Protein AF-A0A401FIR8-F1 (afdb_monomer)

Foldseek 3Di:
DVVVVVVVVVCCQAPDPPDCDHQVNVCVVCPVNDWGADDPVSLVVVVVQLVVVVVVPPRFPQLVQVCVQQVPPHPPRDDDDPVSVVVSVVRGDSVSWDADPVRSIID

Radius of gyration: 15.09 Å; Cα contacts (8 Å, |Δi|>4): 114; chains: 1; bounding box: 38×40×33 Å

Structure (mmCIF, N/CA/C/O backbone):
data_AF-A0A401FIR8-F1
#
_entry.id   AF-A0A401FIR8-F1
#
loop_
_atom_site.group_PDB
_atom_site.id
_atom_site.type_symbol
_atom_site.label_atom_id
_atom_site.label_alt_id
_atom_site.label_comp_id
_atom_site.label_asym_id
_atom_site.label_entity_id
_atom_site.label_seq_id
_atom_site.pdbx_PDB_ins_code
_atom_site.Cartn_x
_atom_site.Cartn_y
_atom_site.Cartn_z
_atom_site.occupancy
_atom_site.B_iso_or_equiv
_atom_site.auth_seq_id
_atom_site.auth_comp_id
_atom_site.auth_asym_id
_atom_site.auth_atom_id
_atom_site.pdbx_PDB_model_num
ATOM 1 N N . MET A 1 1 ? -3.406 25.410 14.248 1.00 61.56 1 MET A N 1
ATOM 2 C CA . MET A 1 1 ? -1.997 25.023 14.016 1.00 61.56 1 MET A CA 1
ATOM 3 C C . MET A 1 1 ? -1.574 23.807 14.847 1.00 61.56 1 MET A C 1
ATOM 5 O O . MET A 1 1 ? -1.134 22.863 14.208 1.00 61.56 1 MET A O 1
ATOM 9 N N . PRO A 1 2 ? -1.745 23.740 16.191 1.00 63.78 2 PRO A N 1
ATOM 10 C CA . PRO A 1 2 ? -1.320 22.564 16.976 1.00 63.78 2 PRO A CA 1
ATOM 11 C C . PRO A 1 2 ? -2.032 21.269 16.549 1.00 63.78 2 PRO A C 1
ATOM 13 O O . PRO A 1 2 ? -1.384 20.315 16.145 1.00 63.78 2 PRO A O 1
ATOM 16 N N . GLN A 1 3 ? -3.365 21.317 16.456 1.00 77.56 3 GLN A N 1
ATOM 17 C CA . GLN A 1 3 ? -4.204 20.184 16.032 1.00 77.56 3 GLN A CA 1
ATOM 18 C C . GLN A 1 3 ? -3.860 19.650 14.630 1.00 77.56 3 GLN A C 1
ATOM 20 O O . GLN A 1 3 ? -3.980 18.459 14.366 1.00 77.56 3 GLN A O 1
ATOM 25 N N . THR A 1 4 ? -3.427 20.524 13.715 1.00 86.81 4 THR A N 1
ATOM 26 C CA . THR A 1 4 ? -3.036 20.128 12.354 1.00 86.81 4 THR A CA 1
ATOM 27 C C . THR A 1 4 ? -1.754 19.300 12.375 1.00 86.81 4 THR A C 1
ATOM 29 O O . THR A 1 4 ? -1.664 18.297 11.676 1.00 86.81 4 THR A O 1
ATOM 32 N N . ASN A 1 5 ? -0.778 19.696 13.196 1.00 92.19 5 ASN A N 1
ATOM 33 C CA . ASN A 1 5 ? 0.477 18.964 13.334 1.00 92.19 5 ASN A CA 1
ATOM 34 C C . ASN A 1 5 ? 0.256 17.595 13.994 1.00 92.19 5 ASN A C 1
ATOM 36 O O . ASN A 1 5 ? 0.844 16.607 13.563 1.00 92.19 5 ASN A O 1
ATOM 40 N N . ASP A 1 6 ? -0.641 17.524 14.979 1.00 93.94 6 ASP A N 1
ATOM 41 C CA . ASP A 1 6 ? -0.985 16.270 15.656 1.00 93.94 6 ASP A CA 1
ATOM 42 C C . ASP A 1 6 ? -1.613 15.257 14.684 1.00 93.94 6 ASP A C 1
ATOM 44 O O . ASP A 1 6 ? -1.255 14.080 14.689 1.00 93.94 6 ASP A O 1
ATOM 48 N N . LEU A 1 7 ? -2.499 15.714 13.789 1.00 93.69 7 LEU A N 1
ATOM 49 C CA . LEU A 1 7 ? -3.077 14.863 12.744 1.00 93.69 7 LEU A CA 1
ATOM 50 C C . LEU A 1 7 ? -2.024 14.374 11.745 1.00 93.69 7 LEU A C 1
ATOM 52 O O . LEU A 1 7 ? -2.033 13.197 11.392 1.00 93.69 7 LEU A O 1
ATOM 56 N N . VAL A 1 8 ? -1.102 15.243 11.318 1.00 94.12 8 VAL A N 1
ATOM 57 C CA . VAL A 1 8 ? 0.007 14.845 10.433 1.00 94.12 8 VAL A CA 1
ATOM 58 C C . VAL A 1 8 ? 0.859 13.767 11.100 1.00 94.12 8 VAL A C 1
ATOM 60 O O . VAL A 1 8 ? 1.138 12.748 10.477 1.00 94.12 8 VAL A O 1
ATOM 63 N N . GLN A 1 9 ? 1.218 13.938 12.374 1.00 93.81 9 GLN A N 1
ATOM 64 C CA . GLN A 1 9 ? 2.004 12.944 13.111 1.00 93.81 9 GLN A CA 1
ATOM 65 C C . GLN A 1 9 ? 1.254 11.622 13.301 1.00 93.81 9 GLN A C 1
ATOM 67 O O . GLN A 1 9 ? 1.859 10.559 13.150 1.00 93.81 9 GLN A O 1
ATOM 72 N N . LYS A 1 10 ? -0.057 11.672 13.582 1.00 93.88 10 LYS A N 1
ATOM 73 C CA . LYS A 1 10 ? -0.909 10.475 13.659 1.00 93.88 10 LYS A CA 1
ATOM 74 C C . LYS A 1 10 ? -0.866 9.699 12.342 1.00 93.88 10 LYS A C 1
ATOM 76 O O . LYS A 1 10 ? -0.555 8.512 12.348 1.00 93.88 10 LYS A O 1
ATOM 81 N N . TYR A 1 11 ? -1.154 10.356 11.219 1.00 95.00 11 TYR A N 1
ATOM 82 C CA . TYR A 1 11 ? -1.196 9.676 9.922 1.00 95.00 11 TYR A CA 1
ATOM 83 C C . TYR A 1 11 ? 0.186 9.231 9.441 1.00 95.00 11 TYR A C 1
ATOM 85 O O . TYR A 1 11 ? 0.295 8.154 8.869 1.00 95.00 11 TYR A O 1
ATOM 93 N N . GLU A 1 12 ? 1.249 9.979 9.736 1.00 94.94 12 GLU A N 1
ATOM 94 C CA . GLU A 1 12 ? 2.629 9.540 9.501 1.00 94.94 12 GLU A CA 1
ATOM 95 C C . GLU A 1 12 ? 2.924 8.221 10.238 1.00 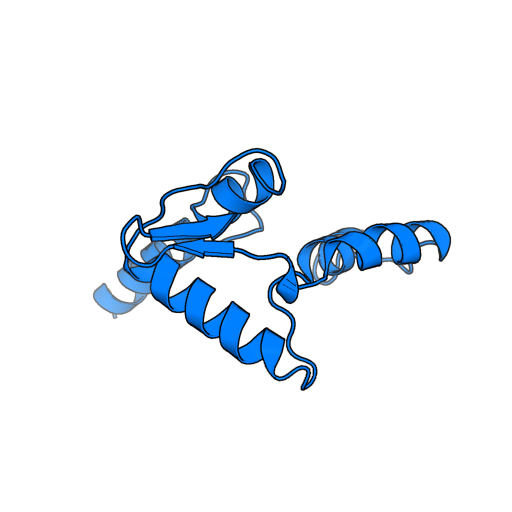94.94 12 GLU A C 1
ATOM 97 O O . GLU A 1 12 ? 3.502 7.309 9.653 1.00 94.94 12 GLU A O 1
ATOM 102 N N . ALA A 1 13 ? 2.509 8.080 11.502 1.00 94.44 13 ALA A N 1
ATOM 103 C CA . ALA A 1 13 ? 2.737 6.858 12.279 1.00 94.44 13 ALA A CA 1
ATOM 104 C C . ALA A 1 13 ? 1.973 5.637 11.731 1.00 94.44 13 ALA A C 1
ATOM 106 O O . ALA A 1 13 ? 2.471 4.516 11.815 1.00 94.44 13 ALA A O 1
ATOM 107 N N . ILE A 1 14 ? 0.790 5.859 11.154 1.00 95.06 14 ILE A N 1
ATOM 108 C CA . ILE A 1 14 ? -0.078 4.803 10.614 1.00 95.06 14 ILE A CA 1
ATOM 109 C C . ILE A 1 14 ? 0.335 4.406 9.189 1.00 95.06 14 ILE A C 1
ATOM 111 O O . ILE A 1 14 ? 0.382 3.220 8.866 1.00 95.06 14 ILE A O 1
ATOM 115 N N . LEU A 1 15 ? 0.636 5.391 8.336 1.00 95.81 15 LEU A N 1
ATOM 116 C CA . LEU A 1 15 ? 0.740 5.215 6.883 1.00 95.81 15 LEU A CA 1
ATOM 117 C C . LEU A 1 15 ? 2.176 5.089 6.365 1.00 95.81 15 LEU A C 1
ATOM 119 O O . LEU A 1 15 ? 2.377 4.725 5.206 1.00 95.81 15 LEU A O 1
ATOM 123 N N . THR A 1 16 ? 3.187 5.413 7.177 1.00 94.25 16 THR A N 1
ATOM 124 C CA . THR A 1 16 ? 4.574 5.416 6.699 1.00 94.25 16 THR A CA 1
ATOM 125 C C . THR A 1 16 ? 5.023 4.034 6.229 1.00 94.25 16 THR A C 1
ATOM 127 O O . THR A 1 16 ? 4.804 3.026 6.893 1.00 94.25 16 THR A O 1
ATOM 130 N N . VAL A 1 17 ? 5.720 3.993 5.095 1.00 91.94 17 VAL A N 1
ATOM 131 C CA . VAL A 1 17 ? 6.372 2.785 4.550 1.00 91.94 17 VAL A CA 1
ATOM 132 C C . VAL A 1 17 ? 7.898 2.831 4.678 1.00 91.94 17 VAL A C 1
ATOM 134 O O . VAL A 1 17 ? 8.597 1.930 4.216 1.00 91.94 17 VAL A O 1
ATOM 137 N N . ASN A 1 18 ? 8.416 3.897 5.297 1.00 87.12 18 ASN A N 1
ATOM 138 C CA . ASN A 1 18 ? 9.847 4.195 5.408 1.00 87.12 18 ASN A CA 1
ATOM 139 C C . ASN A 1 18 ? 10.403 3.923 6.816 1.00 87.12 18 ASN A C 1
ATOM 141 O O . ASN A 1 18 ? 11.562 4.222 7.100 1.00 87.12 18 ASN A O 1
ATOM 145 N N . ARG A 1 19 ? 9.579 3.371 7.710 1.00 88.12 19 ARG A N 1
ATOM 146 C CA . ARG A 1 19 ? 9.962 2.902 9.047 1.00 88.12 19 ARG A CA 1
ATOM 147 C C . ARG A 1 19 ? 9.615 1.424 9.159 1.00 88.12 19 ARG A C 1
ATOM 149 O O . ARG A 1 19 ? 8.814 0.922 8.386 1.00 88.12 19 ARG A O 1
ATOM 156 N N . ASN A 1 20 ? 10.186 0.728 10.135 1.00 89.06 20 ASN A N 1
ATOM 157 C CA . ASN A 1 20 ? 9.903 -0.699 10.321 1.00 89.06 20 ASN A CA 1
ATOM 158 C C . ASN A 1 20 ? 8.523 -0.979 10.934 1.00 89.06 20 ASN A C 1
ATOM 160 O O . ASN A 1 20 ? 8.107 -2.128 10.960 1.00 89.06 20 ASN A O 1
ATOM 164 N N . GLN A 1 21 ? 7.849 0.029 11.486 1.00 93.62 21 GLN A N 1
ATOM 165 C CA . GLN A 1 21 ? 6.609 -0.139 12.242 1.00 93.62 21 GLN A CA 1
ATOM 166 C C . GLN A 1 21 ? 5.594 0.900 11.777 1.00 93.62 21 GLN A C 1
ATOM 168 O O . GLN A 1 21 ? 5.871 2.100 11.836 1.00 93.62 21 GLN A O 1
ATOM 173 N N . SER A 1 22 ? 4.460 0.406 11.295 1.00 97.31 22 SER A N 1
ATOM 174 C CA . SER A 1 22 ? 3.233 1.121 10.943 1.00 97.31 22 SER A CA 1
ATOM 175 C C . SER A 1 22 ? 2.198 0.071 10.531 1.00 97.31 22 SER A C 1
ATOM 177 O O . SER A 1 22 ? 2.569 -1.061 10.214 1.00 97.31 22 SER A O 1
ATOM 179 N N . GLU A 1 23 ? 0.922 0.436 10.456 1.00 98.00 23 GLU A N 1
ATOM 180 C CA . GLU A 1 23 ? -0.121 -0.499 10.013 1.00 98.00 23 GLU A CA 1
ATOM 181 C C . GLU A 1 23 ? 0.104 -0.950 8.558 1.00 98.00 23 GLU A C 1
ATOM 183 O O . GLU A 1 23 ? -0.056 -2.124 8.228 1.00 98.00 23 GLU A O 1
ATOM 188 N N . ILE A 1 24 ? 0.580 -0.047 7.691 1.00 97.75 24 ILE A N 1
ATOM 189 C CA . ILE A 1 24 ? 0.932 -0.392 6.303 1.00 97.75 24 ILE A CA 1
ATOM 190 C C . ILE A 1 24 ? 2.141 -1.335 6.249 1.00 97.75 24 ILE A C 1
ATOM 192 O O . ILE A 1 24 ? 2.220 -2.215 5.390 1.00 97.75 24 ILE A O 1
ATOM 196 N N . MET A 1 25 ? 3.100 -1.183 7.162 1.00 97.38 25 MET A N 1
ATOM 197 C CA . MET A 1 25 ? 4.242 -2.091 7.244 1.00 97.38 25 MET A CA 1
ATOM 198 C C . MET A 1 25 ? 3.871 -3.446 7.832 1.00 97.38 25 MET A C 1
ATOM 200 O O . MET A 1 25 ? 4.422 -4.446 7.379 1.00 97.38 25 MET A O 1
ATOM 204 N N . ASP A 1 26 ? 2.910 -3.510 8.751 1.00 98.00 26 ASP A N 1
ATOM 205 C CA . ASP A 1 26 ? 2.377 -4.776 9.250 1.00 98.00 26 ASP A CA 1
ATOM 206 C C . ASP A 1 26 ? 1.720 -5.581 8.122 1.00 98.00 26 ASP A C 1
ATOM 208 O O . ASP A 1 26 ? 1.986 -6.779 8.006 1.00 98.00 26 ASP A O 1
ATOM 212 N N . ILE A 1 27 ? 0.966 -4.926 7.229 1.00 98.00 27 ILE A N 1
ATOM 213 C CA . ILE A 1 27 ? 0.462 -5.546 5.991 1.00 98.00 27 ILE A CA 1
ATOM 214 C C . ILE A 1 27 ? 1.631 -6.037 5.131 1.00 98.00 27 ILE A C 1
ATOM 216 O O . ILE A 1 27 ? 1.706 -7.220 4.810 1.00 98.00 27 ILE A O 1
ATOM 220 N N . ASN A 1 28 ? 2.594 -5.165 4.812 1.00 96.44 28 ASN A N 1
ATOM 221 C CA . ASN A 1 28 ? 3.729 -5.520 3.951 1.00 96.44 28 ASN A CA 1
ATOM 222 C C . ASN A 1 28 ? 4.563 -6.691 4.498 1.00 96.44 28 ASN A C 1
ATOM 224 O O . ASN A 1 28 ? 5.059 -7.507 3.726 1.00 96.44 28 ASN A O 1
ATOM 228 N N . HIS A 1 29 ? 4.740 -6.781 5.817 1.00 96.62 29 HIS A N 1
ATOM 229 C CA . HIS A 1 29 ? 5.462 -7.880 6.459 1.00 96.62 29 HIS A CA 1
ATOM 230 C C . HIS A 1 29 ? 4.695 -9.207 6.432 1.00 96.62 29 HIS A C 1
ATOM 232 O O . HIS A 1 29 ? 5.319 -10.260 6.554 1.00 96.62 29 HIS A O 1
ATOM 238 N N . ASN A 1 30 ? 3.369 -9.168 6.279 1.00 97.81 30 ASN A N 1
ATOM 239 C CA . ASN A 1 30 ? 2.503 -10.347 6.224 1.00 97.81 30 ASN A CA 1
ATOM 240 C C . ASN A 1 30 ? 1.937 -10.621 4.820 1.00 97.81 30 ASN A C 1
ATOM 242 O O . ASN A 1 30 ? 1.114 -11.527 4.681 1.00 97.81 30 ASN A O 1
ATOM 246 N N . ALA A 1 31 ? 2.390 -9.893 3.793 1.00 96.12 31 ALA A N 1
ATOM 247 C CA . ALA A 1 31 ? 1.954 -10.072 2.412 1.00 96.12 31 ALA A CA 1
ATOM 248 C C . ALA A 1 31 ? 2.137 -11.533 1.967 1.00 96.12 31 ALA A C 1
ATOM 250 O O . ALA A 1 31 ? 3.239 -12.087 2.032 1.00 96.12 31 ALA A O 1
ATOM 251 N N . GLY A 1 32 ? 1.042 -12.174 1.548 1.00 95.88 32 GLY A N 1
ATOM 252 C CA . GLY A 1 32 ? 1.025 -13.590 1.165 1.00 95.88 32 GLY A CA 1
ATOM 253 C C . GLY A 1 32 ? 1.154 -14.595 2.322 1.00 95.88 32 GLY A C 1
ATOM 254 O O . GLY A 1 32 ? 1.268 -15.792 2.063 1.00 95.88 32 GLY A O 1
ATOM 255 N N . ILE A 1 33 ? 1.140 -14.144 3.583 1.00 98.19 33 ILE A N 1
ATOM 256 C CA . ILE A 1 33 ? 1.248 -14.997 4.779 1.00 98.19 33 ILE A CA 1
ATOM 257 C C . ILE A 1 33 ? -0.099 -15.103 5.496 1.00 98.19 33 ILE A C 1
ATOM 259 O O . ILE A 1 33 ? -0.601 -16.208 5.698 1.00 98.19 33 ILE A O 1
ATOM 263 N N . LYS A 1 34 ? -0.676 -13.973 5.922 1.00 98.38 34 LYS A N 1
ATOM 264 C CA . LYS A 1 34 ? -1.951 -13.936 6.657 1.00 98.38 34 LYS A CA 1
ATOM 265 C C . LYS A 1 34 ? -2.607 -12.554 6.588 1.00 98.38 34 LYS A C 1
ATOM 267 O O . LYS A 1 34 ? -1.884 -11.567 6.473 1.00 98.38 34 LYS A O 1
ATOM 272 N N . PRO A 1 35 ? -3.945 -12.472 6.704 1.00 98.50 35 PRO A N 1
ATOM 273 C CA . PRO A 1 35 ? -4.640 -11.193 6.745 1.00 98.50 35 PRO A CA 1
ATOM 274 C C . PRO A 1 35 ? -4.243 -10.403 7.996 1.00 98.50 35 PRO A C 1
ATOM 276 O O . PRO A 1 35 ? -4.024 -10.978 9.069 1.00 98.50 35 PRO A O 1
ATOM 279 N N . VAL A 1 36 ? -4.167 -9.082 7.859 1.00 98.69 36 VAL A N 1
ATOM 280 C CA . VAL A 1 36 ? -3.806 -8.156 8.938 1.00 98.69 36 VAL A CA 1
ATOM 281 C C . VAL A 1 36 ? -4.968 -7.217 9.208 1.00 98.69 36 VAL A C 1
ATOM 283 O O . VAL A 1 36 ? -5.375 -6.474 8.319 1.00 98.69 36 VAL A O 1
ATOM 286 N N . THR A 1 37 ? -5.492 -7.241 10.435 1.00 98.62 37 THR A N 1
ATOM 287 C CA . THR A 1 37 ? -6.489 -6.266 10.896 1.00 98.62 37 THR A CA 1
ATOM 288 C C . THR A 1 37 ? -5.822 -4.923 11.144 1.00 98.62 37 THR A C 1
ATOM 290 O O . THR A 1 37 ? -4.808 -4.860 11.839 1.00 98.62 37 THR A O 1
ATOM 293 N N . ILE A 1 38 ? -6.429 -3.858 10.631 1.00 98.38 38 ILE A N 1
ATOM 294 C CA . ILE A 1 38 ? -5.948 -2.482 10.779 1.00 98.38 38 ILE A CA 1
ATOM 295 C C . ILE A 1 38 ? -7.054 -1.559 11.314 1.00 98.38 38 ILE A C 1
ATOM 297 O O . ILE A 1 38 ? -8.217 -1.952 11.466 1.00 98.38 38 ILE A O 1
ATOM 301 N N . SER A 1 39 ? -6.680 -0.331 11.668 1.00 98.31 39 SER A N 1
ATOM 302 C CA . SER A 1 39 ? -7.613 0.712 12.094 1.00 98.31 39 SER A CA 1
ATOM 303 C C . SER A 1 39 ? -8.621 1.037 10.991 1.00 98.31 39 SER A C 1
ATOM 305 O O . SER A 1 39 ? -8.352 0.865 9.801 1.00 98.31 39 SER A O 1
ATOM 307 N N . ALA A 1 40 ? -9.798 1.530 11.383 1.00 97.62 40 ALA A N 1
ATOM 308 C CA . ALA A 1 40 ? -10.830 1.912 10.423 1.00 97.62 40 ALA A CA 1
ATOM 309 C C . ALA A 1 40 ? -10.331 3.016 9.480 1.00 97.62 40 ALA A C 1
ATOM 311 O O . ALA A 1 40 ? -10.553 2.943 8.277 1.00 97.62 40 ALA A O 1
ATOM 312 N N . GLU A 1 41 ? -9.597 4.000 10.003 1.00 95.50 41 GLU A N 1
ATOM 313 C CA . GLU A 1 41 ? -9.056 5.085 9.187 1.00 95.50 41 GLU A CA 1
ATOM 314 C C . GLU A 1 41 ? -8.023 4.595 8.1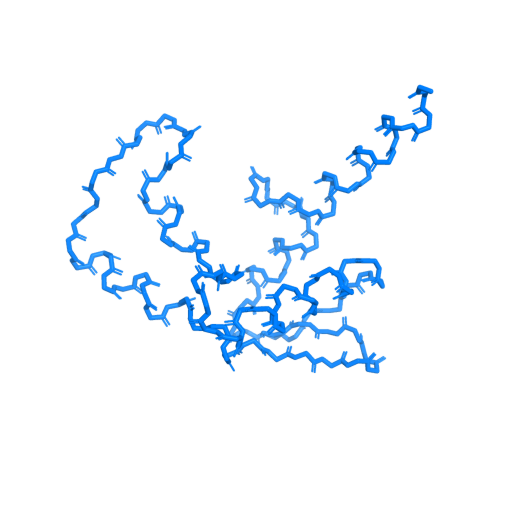63 1.00 95.50 41 GLU A C 1
ATOM 316 O O . GLU A 1 41 ? -8.057 5.032 7.014 1.00 95.50 41 GLU A O 1
ATOM 321 N N . ALA A 1 42 ? -7.120 3.685 8.547 1.00 97.50 42 ALA A N 1
ATOM 322 C CA . ALA A 1 42 ? -6.168 3.097 7.606 1.00 97.50 42 ALA A CA 1
ATOM 323 C C . ALA A 1 42 ? -6.878 2.232 6.557 1.00 97.50 42 ALA A C 1
ATOM 325 O O . ALA A 1 42 ? -6.529 2.290 5.378 1.00 97.50 42 ALA A O 1
ATOM 326 N N . TYR A 1 43 ? -7.886 1.463 6.980 1.00 98.62 43 TYR A N 1
ATOM 327 C CA . TYR A 1 43 ? -8.627 0.561 6.107 1.00 98.62 43 TYR A CA 1
ATOM 328 C C . TYR A 1 43 ? -9.337 1.310 4.983 1.00 98.62 43 TYR A C 1
ATOM 330 O O . TYR A 1 43 ? -9.168 0.947 3.825 1.00 98.62 43 TYR A O 1
ATOM 338 N N . GLU A 1 44 ? -10.044 2.399 5.292 1.00 98.38 44 GLU A N 1
ATOM 339 C CA . GLU A 1 44 ? -10.724 3.205 4.269 1.00 98.38 44 GLU A CA 1
ATOM 340 C C . GLU A 1 44 ? -9.741 3.794 3.244 1.00 98.38 44 GLU A C 1
ATOM 342 O O . GLU A 1 44 ? -10.010 3.791 2.043 1.00 98.38 44 GLU A O 1
ATOM 347 N N . ILE A 1 45 ? -8.560 4.240 3.693 1.00 98.00 45 ILE A N 1
ATOM 348 C CA . ILE A 1 45 ? -7.515 4.758 2.797 1.00 98.00 45 ILE A CA 1
ATOM 349 C C . ILE A 1 45 ? -6.975 3.646 1.890 1.00 98.00 45 ILE A C 1
ATOM 351 O O . ILE A 1 45 ? -6.847 3.847 0.681 1.00 98.00 45 ILE A O 1
ATOM 355 N N . VAL A 1 46 ? -6.655 2.477 2.456 1.00 98.31 46 VAL A N 1
ATOM 356 C CA . VAL A 1 46 ? -6.150 1.329 1.688 1.00 98.31 46 VAL A CA 1
ATOM 357 C C . VAL A 1 46 ? -7.203 0.846 0.699 1.00 98.31 46 VAL A C 1
ATOM 359 O O . VAL A 1 46 ? -6.882 0.665 -0.473 1.00 98.31 46 VAL A O 1
ATOM 362 N N . LYS A 1 47 ? -8.458 0.708 1.134 1.00 98.56 47 LYS A N 1
ATOM 363 C CA . LYS A 1 47 ? -9.587 0.312 0.292 1.00 98.56 47 LYS A CA 1
ATOM 364 C C . LYS A 1 47 ? -9.741 1.242 -0.903 1.00 98.56 47 LYS A C 1
ATOM 366 O O . LYS A 1 47 ? -9.716 0.779 -2.039 1.00 98.56 47 LYS A O 1
ATOM 371 N N . GLN A 1 48 ? -9.765 2.553 -0.669 1.00 98.44 48 GLN A N 1
ATOM 372 C CA . GLN A 1 48 ? -9.840 3.529 -1.751 1.00 98.44 48 GLN A CA 1
ATOM 373 C C . GLN A 1 48 ? -8.632 3.440 -2.700 1.00 98.44 48 GLN A C 1
ATOM 375 O O . GLN A 1 48 ? -8.786 3.558 -3.915 1.00 98.44 48 GLN A O 1
ATOM 380 N N . ALA A 1 49 ? -7.424 3.225 -2.176 1.00 98.25 49 ALA A N 1
ATOM 381 C CA . ALA A 1 49 ? -6.229 3.075 -3.001 1.00 98.25 49 ALA A CA 1
ATOM 382 C C . ALA A 1 49 ? -6.268 1.793 -3.859 1.00 98.25 49 ALA A C 1
ATOM 384 O O . ALA A 1 49 ? -5.864 1.826 -5.025 1.00 98.25 49 ALA A O 1
ATOM 385 N N . VAL A 1 50 ? -6.774 0.681 -3.323 1.00 98.25 50 VAL A N 1
ATOM 386 C CA . VAL A 1 50 ? -6.997 -0.564 -4.076 1.00 98.25 50 VAL A CA 1
ATOM 387 C C . VAL A 1 50 ? -8.049 -0.342 -5.162 1.00 98.25 50 VAL A C 1
ATOM 389 O O . VAL A 1 50 ? -7.769 -0.609 -6.328 1.00 98.25 50 VAL A O 1
ATOM 392 N N . ASP A 1 51 ? -9.194 0.250 -4.820 1.00 97.94 51 ASP A N 1
ATOM 393 C CA . ASP A 1 51 ? -10.274 0.536 -5.771 1.00 97.94 51 ASP A CA 1
ATOM 394 C C . ASP A 1 51 ? -9.784 1.382 -6.955 1.00 97.94 51 ASP A C 1
ATOM 396 O O . ASP A 1 51 ? -10.040 1.047 -8.112 1.00 97.94 51 ASP A O 1
ATOM 400 N N . VAL A 1 52 ? -9.022 2.449 -6.684 1.00 98.19 52 VAL A N 1
ATOM 401 C CA . VAL A 1 52 ? -8.433 3.302 -7.730 1.00 98.19 52 VAL A CA 1
ATOM 402 C C . VAL A 1 52 ? -7.367 2.555 -8.539 1.00 98.19 52 VAL A C 1
ATOM 404 O O . VAL A 1 52 ? -7.253 2.775 -9.746 1.00 98.19 52 VAL A O 1
ATOM 407 N N . SER A 1 53 ? -6.592 1.659 -7.918 1.00 98.00 53 SER A N 1
ATOM 408 C CA . SER A 1 53 ? -5.606 0.834 -8.638 1.00 98.00 53 SER A CA 1
ATOM 409 C C . SER A 1 53 ? -6.284 -0.099 -9.644 1.00 98.00 53 SER A C 1
ATOM 411 O O . SER A 1 53 ? -5.803 -0.258 -10.768 1.00 98.00 53 SER A O 1
ATOM 413 N N . ASN A 1 54 ? -7.455 -0.625 -9.282 1.00 95.06 54 ASN A N 1
ATOM 414 C CA . ASN A 1 54 ? -8.244 -1.540 -10.106 1.00 95.06 54 ASN A CA 1
ATOM 415 C C . ASN A 1 54 ? -8.964 -0.835 -11.270 1.00 95.06 54 ASN A C 1
ATOM 417 O O . ASN A 1 54 ? -9.557 -1.481 -12.131 1.00 95.06 54 ASN A O 1
ATOM 421 N N . TRP A 1 55 ? -8.878 0.497 -11.365 1.00 95.81 55 TRP A N 1
ATOM 422 C CA . TRP A 1 55 ? -9.244 1.217 -12.592 1.00 95.81 55 TRP A CA 1
ATOM 423 C C . TRP A 1 55 ? -8.189 1.054 -13.693 1.00 95.81 55 TRP A C 1
ATOM 425 O O . TRP A 1 55 ? -8.433 1.442 -14.835 1.00 95.81 55 TRP A O 1
ATOM 435 N N . HIS A 1 56 ? -7.001 0.536 -13.352 1.00 91.19 56 HIS A N 1
ATOM 436 C CA . HIS A 1 56 ? -5.858 0.342 -14.246 1.00 91.19 56 HIS A CA 1
ATOM 437 C C . HIS A 1 56 ? -5.468 1.607 -15.037 1.00 91.19 56 HIS A C 1
ATOM 439 O O . HIS A 1 56 ? -4.973 1.542 -16.161 1.00 91.19 56 HIS A O 1
ATOM 445 N N .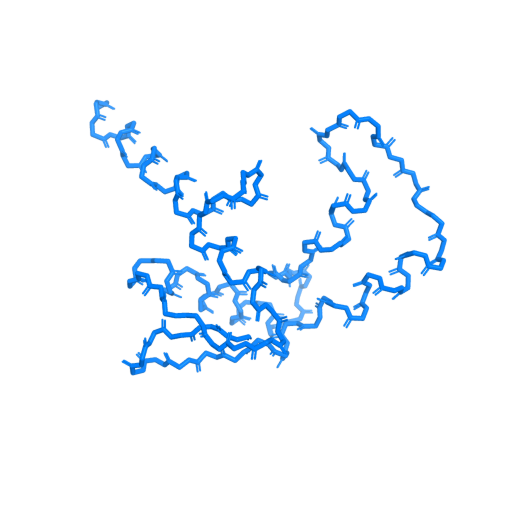 ALA A 1 57 ? -5.656 2.780 -14.424 1.00 94.75 57 ALA A N 1
ATOM 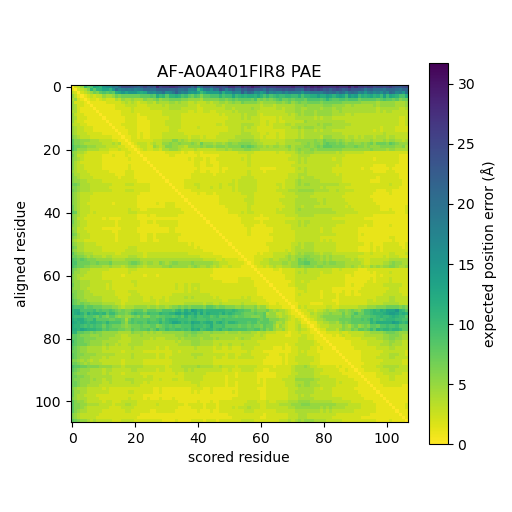446 C CA . ALA A 1 57 ? -5.422 4.094 -15.027 1.00 94.75 57 ALA A CA 1
ATOM 447 C C . ALA A 1 57 ? -4.046 4.702 -14.670 1.00 94.75 57 ALA A C 1
ATOM 449 O O . ALA A 1 57 ? -3.843 5.909 -14.787 1.00 94.75 57 ALA A O 1
ATOM 450 N N . GLY A 1 58 ? -3.098 3.876 -14.215 1.00 93.12 58 GLY A N 1
ATOM 451 C CA . GLY A 1 58 ? -1.708 4.265 -13.935 1.00 93.12 58 GLY A CA 1
ATOM 452 C C . GLY A 1 58 ? -1.357 4.452 -12.455 1.00 93.12 58 GLY A C 1
ATOM 453 O O . GLY A 1 58 ? -0.176 4.421 -12.115 1.00 93.12 58 GLY A O 1
ATOM 454 N N . PHE A 1 59 ? -2.343 4.582 -11.563 1.00 97.25 59 PHE A N 1
ATOM 455 C CA . PHE A 1 59 ? -2.109 4.466 -10.120 1.00 97.25 59 PHE A CA 1
ATOM 456 C C . PHE A 1 59 ? -1.993 2.989 -9.716 1.00 97.25 59 PHE A C 1
ATOM 458 O O . PHE A 1 59 ? -2.738 2.154 -10.222 1.00 97.25 59 PHE A O 1
ATOM 465 N N . ASN A 1 60 ? -1.062 2.666 -8.813 1.00 97.19 60 ASN A N 1
ATOM 466 C CA . ASN A 1 60 ? -0.896 1.318 -8.272 1.00 97.19 60 ASN A CA 1
ATOM 467 C C . ASN A 1 60 ? -0.422 1.380 -6.813 1.00 97.19 60 ASN A C 1
ATOM 469 O O . ASN A 1 60 ? 0.726 1.736 -6.537 1.00 97.19 60 ASN A O 1
ATOM 473 N N . VAL A 1 61 ? -1.298 1.001 -5.883 1.00 97.12 61 VAL A N 1
ATOM 474 C CA . VAL A 1 61 ? -1.013 0.964 -4.440 1.00 97.12 61 VAL A CA 1
ATOM 475 C C . VAL A 1 61 ? 0.074 -0.058 -4.073 1.00 97.12 61 VAL A C 1
ATOM 477 O O . VAL A 1 61 ? 0.848 0.164 -3.144 1.00 97.12 61 VAL A O 1
ATOM 480 N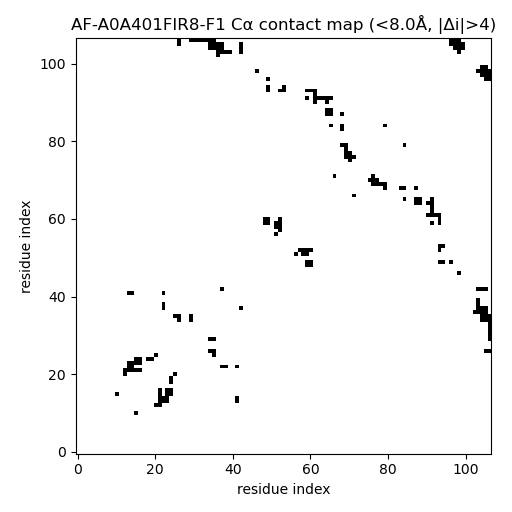 N . ALA A 1 62 ? 0.207 -1.138 -4.846 1.00 96.69 62 ALA A N 1
ATOM 481 C CA . ALA A 1 62 ? 1.166 -2.219 -4.634 1.00 96.69 62 ALA A CA 1
ATOM 482 C C . ALA A 1 62 ? 2.530 -1.973 -5.315 1.00 96.69 62 ALA A C 1
ATOM 484 O O . ALA A 1 62 ? 3.355 -2.879 -5.404 1.00 96.69 62 ALA A O 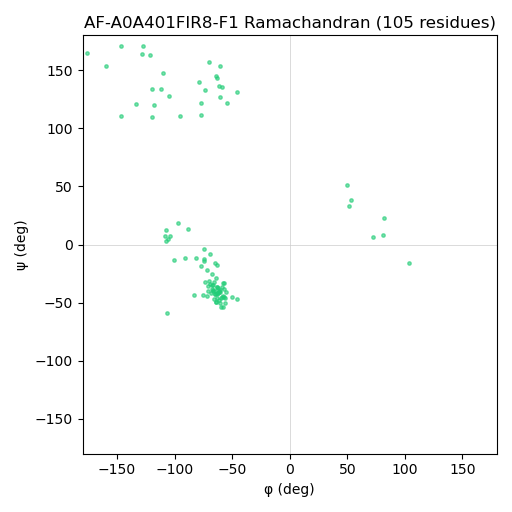1
ATOM 485 N N . ILE A 1 63 ? 2.826 -0.753 -5.783 1.00 96.00 63 ILE A N 1
ATOM 486 C CA . ILE A 1 63 ? 4.075 -0.424 -6.504 1.00 96.00 63 ILE A CA 1
ATOM 487 C C . ILE A 1 63 ? 5.346 -0.457 -5.627 1.00 96.00 63 ILE A C 1
ATOM 489 O O . ILE A 1 63 ? 6.470 -0.354 -6.129 1.00 96.00 63 ILE A O 1
ATOM 493 N N . GLY A 1 64 ? 5.188 -0.605 -4.309 1.00 93.81 64 GLY A N 1
ATOM 494 C CA . GLY A 1 64 ? 6.257 -0.546 -3.307 1.00 93.81 64 GLY A CA 1
ATOM 495 C C . GLY A 1 64 ? 7.539 -1.331 -3.642 1.00 93.81 64 GLY A C 1
ATOM 496 O O . GLY A 1 64 ? 8.621 -0.751 -3.513 1.00 93.81 64 GLY A O 1
ATOM 497 N N . PRO A 1 65 ? 7.478 -2.600 -4.103 1.00 94.44 65 PRO A N 1
ATOM 498 C CA . PRO A 1 65 ? 8.663 -3.372 -4.485 1.00 94.44 65 PRO A CA 1
ATOM 499 C C . PRO A 1 65 ? 9.535 -2.684 -5.545 1.00 94.44 65 PRO A C 1
ATOM 501 O O . PRO A 1 65 ? 10.761 -2.676 -5.422 1.00 94.44 65 PRO A O 1
ATOM 504 N N . LEU A 1 66 ? 8.923 -2.051 -6.551 1.00 94.56 66 LEU A N 1
ATOM 505 C CA . LEU A 1 66 ? 9.655 -1.319 -7.586 1.00 94.56 66 LEU A CA 1
ATOM 506 C C . LEU A 1 66 ? 10.258 -0.023 -7.046 1.00 94.56 66 LEU A C 1
ATOM 508 O O . LEU A 1 66 ? 11.433 0.247 -7.288 1.00 94.56 66 LEU A O 1
ATOM 512 N N . VAL A 1 67 ? 9.497 0.751 -6.268 1.00 93.44 67 VAL A N 1
ATOM 513 C CA . VAL A 1 67 ? 9.998 1.998 -5.662 1.00 93.44 67 VAL A CA 1
ATOM 514 C C . VAL A 1 67 ? 11.212 1.723 -4.769 1.00 93.44 67 VAL A C 1
ATOM 516 O O . VAL A 1 67 ? 12.235 2.403 -4.887 1.00 93.44 67 VAL A O 1
ATOM 519 N N . LYS A 1 68 ? 11.142 0.678 -3.931 1.00 90.62 68 LYS A N 1
ATOM 520 C CA . LYS A 1 68 ? 12.249 0.247 -3.061 1.00 90.62 68 LYS A CA 1
ATOM 521 C C . LYS A 1 68 ? 13.479 -0.178 -3.860 1.00 90.62 68 LYS A C 1
ATOM 523 O O . LYS A 1 68 ? 14.596 0.158 -3.473 1.00 90.62 68 LYS A O 1
ATOM 528 N N . LEU A 1 69 ? 13.286 -0.888 -4.973 1.00 94.06 69 LEU A N 1
ATOM 529 C CA . LEU A 1 69 ? 14.380 -1.350 -5.826 1.00 94.06 69 LEU A CA 1
ATOM 530 C C . LEU A 1 69 ? 15.165 -0.179 -6.441 1.00 94.06 69 LEU A C 1
ATOM 532 O O . LEU A 1 69 ? 16.395 -0.204 -6.452 1.00 94.06 69 LEU A O 1
ATOM 536 N N . TRP A 1 70 ? 14.458 0.852 -6.907 1.00 94.88 70 TRP A N 1
ATOM 537 C CA . TRP A 1 70 ? 15.057 2.052 -7.499 1.00 94.88 70 TRP A CA 1
ATOM 538 C C . TRP A 1 70 ? 15.642 3.028 -6.469 1.00 94.88 70 TRP A C 1
ATOM 540 O O . TRP A 1 70 ? 16.453 3.877 -6.839 1.00 94.88 70 TRP A O 1
ATOM 550 N N . LYS A 1 71 ? 15.238 2.927 -5.193 1.00 89.69 71 LYS A N 1
ATOM 551 C CA . LYS A 1 71 ? 15.612 3.858 -4.110 1.00 89.69 71 LYS A CA 1
ATOM 552 C C . LYS A 1 71 ? 15.328 5.330 -4.454 1.00 89.69 71 LYS A C 1
ATOM 554 O O . LYS A 1 71 ? 16.111 6.219 -4.128 1.00 89.69 71 LYS A O 1
ATOM 559 N N . ILE A 1 72 ? 14.214 5.599 -5.137 1.00 81.38 72 ILE A N 1
ATOM 560 C CA . ILE A 1 72 ? 13.843 6.960 -5.559 1.00 81.38 72 ILE A CA 1
ATOM 561 C C . ILE A 1 72 ? 13.678 7.848 -4.321 1.00 81.38 72 ILE A C 1
ATOM 563 O O . ILE A 1 72 ? 12.923 7.506 -3.416 1.00 81.38 72 ILE A O 1
ATOM 567 N N . GLY A 1 73 ? 14.373 8.988 -4.291 1.00 76.94 73 GLY A N 1
ATOM 568 C CA . GLY A 1 73 ? 14.327 9.922 -3.160 1.00 76.94 73 GLY A CA 1
ATOM 569 C C . GLY A 1 73 ? 15.225 9.547 -1.975 1.00 76.94 73 GLY A C 1
ATOM 570 O O . GLY A 1 73 ? 15.154 10.213 -0.947 1.00 76.94 73 GLY A O 1
ATOM 571 N N . PHE A 1 74 ? 16.079 8.526 -2.118 1.00 82.62 74 PHE A N 1
ATOM 572 C CA . PHE A 1 74 ? 17.044 8.098 -1.102 1.00 82.62 74 PHE A CA 1
ATOM 573 C C . PHE A 1 74 ? 18.460 7.981 -1.679 1.00 82.62 74 PHE A C 1
ATOM 575 O O . PHE A 1 74 ? 18.661 7.901 -2.895 1.00 82.62 74 PHE A O 1
ATOM 582 N N . ASP A 1 75 ? 19.454 7.918 -0.792 1.00 86.12 75 ASP A N 1
ATOM 583 C CA . ASP A 1 75 ? 20.840 7.670 -1.183 1.00 86.12 75 ASP A CA 1
ATOM 584 C C . ASP A 1 75 ? 20.992 6.329 -1.920 1.00 86.12 75 ASP A C 1
ATOM 586 O O . ASP A 1 75 ? 20.467 5.282 -1.522 1.00 86.12 75 ASP A O 1
ATOM 590 N N . GLY A 1 76 ? 21.761 6.355 -3.010 1.00 85.88 76 GLY A N 1
ATOM 591 C CA . GLY A 1 76 ? 21.999 5.181 -3.849 1.00 85.88 76 GLY A CA 1
ATOM 592 C C . GLY A 1 76 ? 20.887 4.883 -4.857 1.00 85.88 76 GLY A C 1
ATOM 593 O O . GLY A 1 76 ? 20.779 3.731 -5.294 1.00 85.88 76 GLY A O 1
ATOM 594 N N . ALA A 1 77 ? 20.090 5.894 -5.224 1.00 88.81 77 ALA A N 1
ATOM 595 C CA . ALA A 1 77 ? 19.217 5.848 -6.394 1.00 88.81 77 ALA A CA 1
ATOM 596 C C . ALA A 1 77 ? 19.977 5.295 -7.609 1.00 88.81 77 ALA A C 1
ATOM 598 O O . ALA A 1 77 ? 21.105 5.702 -7.900 1.00 88.81 77 ALA A O 1
ATOM 599 N N . ASN A 1 78 ? 19.380 4.325 -8.293 1.00 92.50 78 ASN A N 1
ATOM 600 C CA . ASN A 1 78 ? 20.034 3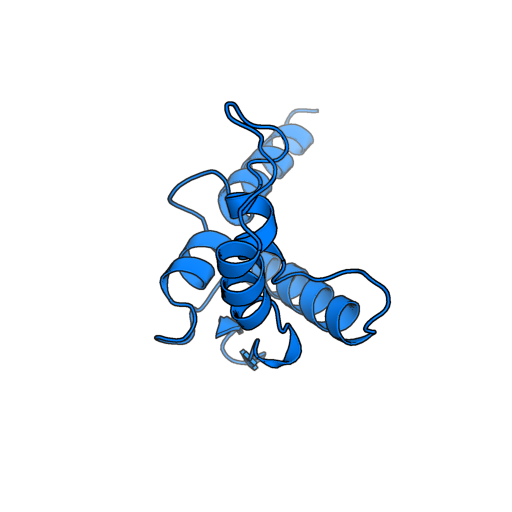.610 -9.383 1.00 92.50 78 ASN A CA 1
ATOM 601 C C . ASN A 1 78 ? 19.032 3.203 -10.461 1.00 92.50 78 ASN A C 1
ATOM 603 O O . ASN A 1 78 ? 17.826 3.313 -10.269 1.00 92.50 78 ASN A O 1
ATOM 607 N N . VAL A 1 79 ? 19.559 2.708 -11.581 1.00 93.94 79 VAL A N 1
ATOM 608 C CA . VAL A 1 79 ? 18.785 1.942 -12.558 1.00 93.94 79 VAL A CA 1
ATOM 609 C C . VAL A 1 79 ? 18.992 0.456 -12.241 1.00 93.94 79 VAL A C 1
ATOM 611 O O . VAL A 1 79 ? 20.107 -0.043 -12.431 1.00 93.94 79 VAL A O 1
ATOM 614 N N . PRO A 1 80 ? 17.971 -0.268 -11.752 1.00 95.31 80 PRO A N 1
ATOM 615 C CA . PRO A 1 80 ? 18.123 -1.669 -11.392 1.00 95.31 80 PRO A CA 1
ATOM 616 C C . PRO A 1 80 ? 18.315 -2.565 -12.618 1.00 95.31 80 PRO A C 1
ATOM 618 O O . PRO A 1 80 ? 17.880 -2.257 -13.728 1.00 95.31 80 PRO A O 1
ATOM 621 N N . ALA A 1 81 ? 18.914 -3.737 -12.410 1.00 96.81 81 ALA A N 1
ATOM 622 C CA . ALA A 1 81 ? 19.017 -4.744 -13.460 1.00 96.81 81 ALA A CA 1
ATOM 623 C C . ALA A 1 81 ? 17.626 -5.243 -13.886 1.00 96.81 81 ALA A C 1
ATOM 625 O O . ALA A 1 81 ? 16.759 -5.474 -13.041 1.00 96.81 81 ALA A O 1
ATOM 626 N N . LYS A 1 82 ? 17.447 -5.512 -15.187 1.00 96.75 82 LYS A N 1
ATOM 627 C CA . LYS A 1 82 ? 16.169 -5.966 -15.762 1.00 96.75 82 LYS A CA 1
ATOM 628 C C . LYS A 1 82 ? 15.558 -7.150 -15.003 1.00 96.75 82 LYS A C 1
ATOM 630 O O . LYS A 1 82 ? 14.395 -7.106 -14.637 1.00 96.75 82 LYS A O 1
ATOM 635 N N . ARG A 1 83 ? 16.368 -8.161 -14.672 1.00 97.06 83 ARG A N 1
ATOM 636 C CA . ARG A 1 83 ? 15.913 -9.334 -13.907 1.00 97.06 83 ARG A CA 1
ATOM 637 C C . ARG A 1 83 ? 15.306 -8.959 -12.548 1.00 97.06 83 ARG A C 1
ATOM 639 O O . ARG A 1 83 ? 14.338 -9.576 -12.121 1.00 97.06 83 ARG A O 1
ATOM 646 N N . SER A 1 84 ? 15.876 -7.971 -11.862 1.00 96.81 84 SER A N 1
ATOM 647 C CA . SER A 1 84 ? 15.356 -7.504 -10.574 1.00 96.81 84 SER A CA 1
ATOM 648 C C . SER A 1 84 ? 14.044 -6.738 -10.742 1.00 96.81 84 SER A C 1
ATOM 650 O O . SER A 1 84 ? 13.159 -6.874 -9.903 1.00 96.81 84 SER A O 1
ATOM 652 N N . ILE A 1 85 ? 13.909 -5.973 -11.831 1.00 97.38 85 ILE A N 1
ATOM 653 C CA . ILE A 1 85 ? 12.666 -5.279 -12.194 1.00 97.38 85 ILE A CA 1
ATOM 654 C C . ILE A 1 85 ? 11.561 -6.299 -12.482 1.00 97.38 85 ILE A C 1
ATOM 656 O O . ILE A 1 85 ? 10.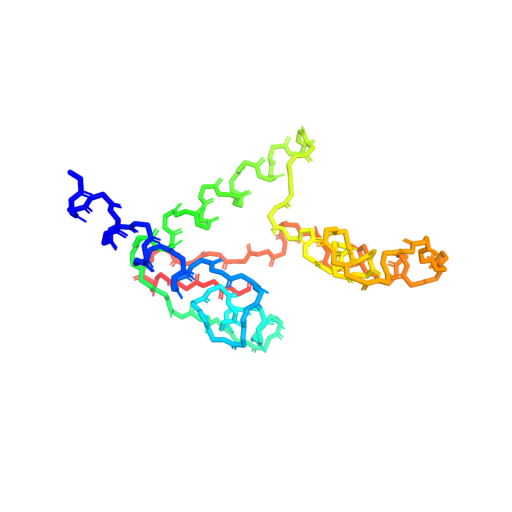489 -6.198 -11.895 1.00 97.38 85 ILE A O 1
ATOM 660 N N . ASP A 1 86 ? 11.844 -7.306 -13.312 1.00 96.88 86 ASP A N 1
ATOM 661 C CA . ASP A 1 86 ? 10.890 -8.363 -13.669 1.00 96.88 86 ASP A CA 1
ATOM 662 C C . ASP A 1 86 ? 10.385 -9.093 -12.405 1.00 96.88 86 ASP A C 1
ATOM 664 O O . ASP A 1 86 ? 9.183 -9.243 -12.201 1.00 96.88 86 ASP A O 1
ATOM 668 N N . ASN A 1 87 ? 11.288 -9.443 -11.479 1.00 96.19 87 ASN A N 1
ATOM 669 C CA . ASN A 1 87 ? 10.924 -10.052 -10.193 1.00 96.19 87 ASN A CA 1
ATOM 670 C C . ASN A 1 87 ? 10.059 -9.144 -9.300 1.00 96.19 87 ASN A C 1
ATOM 672 O O . ASN A 1 87 ? 9.186 -9.632 -8.581 1.00 96.19 87 ASN A O 1
ATOM 676 N N . ALA A 1 88 ? 10.323 -7.836 -9.297 1.00 95.88 88 ALA A N 1
ATOM 677 C CA . ALA A 1 88 ? 9.548 -6.882 -8.512 1.00 95.88 88 ALA A CA 1
ATOM 678 C C . ALA A 1 88 ? 8.139 -6.694 -9.093 1.00 95.88 88 ALA A C 1
ATOM 680 O O . ALA A 1 88 ? 7.183 -6.675 -8.327 1.00 95.88 88 ALA A O 1
ATOM 681 N N . LEU A 1 89 ? 8.001 -6.641 -10.424 1.00 96.00 89 LEU A N 1
ATOM 682 C CA . LEU A 1 89 ? 6.714 -6.516 -11.126 1.00 96.00 89 LEU A CA 1
ATOM 683 C C . LEU A 1 89 ? 5.728 -7.643 -10.784 1.00 96.00 89 LEU A C 1
ATOM 685 O O . LEU A 1 89 ? 4.527 -7.402 -10.691 1.00 96.00 89 LEU A O 1
ATOM 689 N N . HIS A 1 90 ? 6.211 -8.861 -10.530 1.00 94.75 90 HIS A N 1
ATOM 690 C CA . HIS A 1 90 ? 5.347 -9.970 -10.105 1.00 94.75 90 HIS A CA 1
ATOM 691 C C . HIS A 1 90 ? 4.649 -9.734 -8.756 1.00 94.75 90 HIS A C 1
ATOM 693 O O . HIS A 1 90 ? 3.664 -10.401 -8.456 1.00 94.75 90 HIS A O 1
ATOM 699 N N . GLN A 1 91 ? 5.140 -8.789 -7.952 1.00 94.62 91 GLN A N 1
ATOM 700 C CA . GLN A 1 91 ? 4.611 -8.456 -6.628 1.00 94.62 91 GLN A CA 1
ATOM 701 C C . GLN A 1 91 ? 3.790 -7.157 -6.622 1.00 94.62 91 GLN A C 1
ATOM 703 O O . GLN A 1 91 ? 3.419 -6.687 -5.553 1.00 94.62 91 GLN A O 1
ATOM 708 N N . THR A 1 92 ? 3.513 -6.558 -7.787 1.00 95.94 92 THR A N 1
ATOM 709 C CA . THR A 1 92 ? 2.795 -5.273 -7.879 1.00 95.94 92 THR A CA 1
ATOM 710 C C . THR A 1 92 ? 1.366 -5.400 -8.402 1.00 95.94 92 THR A C 1
ATOM 712 O O . THR A 1 92 ? 0.787 -4.394 -8.800 1.00 95.94 92 THR A O 1
ATOM 715 N N . ASN A 1 93 ? 0.792 -6.603 -8.485 1.00 95.19 93 ASN A N 1
ATOM 716 C CA . ASN A 1 93 ? -0.590 -6.750 -8.943 1.00 95.19 93 ASN A CA 1
ATOM 717 C C . ASN A 1 93 ? -1.569 -6.371 -7.821 1.00 95.19 93 ASN A C 1
ATOM 719 O O . ASN A 1 93 ? -1.664 -7.103 -6.837 1.00 95.19 93 ASN A O 1
ATOM 723 N N . SER A 1 94 ? -2.292 -5.258 -7.970 1.00 95.19 94 SER A N 1
ATOM 724 C CA . SER A 1 94 ? -3.278 -4.811 -6.977 1.00 95.19 94 SER A CA 1
ATOM 725 C C . SER A 1 94 ? -4.484 -5.740 -6.872 1.00 95.19 94 SER A C 1
ATOM 727 O O . SER A 1 94 ? -5.058 -5.838 -5.794 1.00 95.19 94 SER A O 1
ATOM 729 N N . ASP A 1 95 ? -4.809 -6.486 -7.932 1.00 94.62 95 ASP A N 1
ATOM 730 C CA . ASP A 1 95 ? -5.920 -7.449 -7.929 1.00 94.62 95 ASP A CA 1
ATOM 731 C C . ASP A 1 95 ? -5.689 -8.613 -6.952 1.00 94.62 95 ASP A C 1
ATOM 733 O O . ASP A 1 95 ? -6.615 -9.346 -6.615 1.00 94.62 95 ASP A O 1
ATOM 737 N N . ASN A 1 96 ? -4.443 -8.803 -6.504 1.00 95.94 96 ASN A N 1
ATOM 738 C CA . ASN A 1 96 ? -4.102 -9.809 -5.504 1.00 95.94 96 ASN A CA 1
ATOM 739 C C . ASN A 1 96 ? -4.389 -9.341 -4.068 1.00 95.94 96 ASN A C 1
ATOM 741 O O . ASN A 1 96 ? -4.307 -10.167 -3.162 1.00 95.94 96 ASN A O 1
ATOM 745 N N . VAL A 1 97 ? -4.674 -8.051 -3.853 1.00 97.88 97 VAL A N 1
ATOM 746 C CA . VAL A 1 97 ? -4.977 -7.513 -2.523 1.00 97.88 97 VAL A CA 1
ATOM 747 C C . VAL A 1 97 ? -6.403 -7.890 -2.154 1.00 97.88 97 VAL A C 1
ATOM 749 O O . VAL A 1 97 ? -7.349 -7.522 -2.853 1.00 97.88 97 VAL A O 1
ATOM 752 N N . VAL A 1 98 ? -6.567 -8.603 -1.041 1.00 98.19 98 VAL A N 1
ATOM 753 C CA . VAL A 1 98 ? -7.889 -9.023 -0.561 1.00 98.19 98 VAL A CA 1
ATOM 754 C C . VAL A 1 98 ? -8.296 -8.172 0.633 1.00 98.19 98 VAL A C 1
ATOM 756 O O . VAL A 1 98 ? -7.557 -8.051 1.610 1.00 98.19 98 VAL A O 1
ATOM 759 N N . LEU A 1 99 ? -9.491 -7.593 0.541 1.00 98.62 99 LEU A N 1
ATOM 760 C CA . LEU A 1 99 ? -10.090 -6.731 1.552 1.00 98.62 99 LEU A CA 1
ATOM 761 C C . LEU A 1 99 ? -11.295 -7.433 2.188 1.00 98.62 99 LEU A C 1
ATOM 763 O O . LEU A 1 99 ? -12.136 -7.985 1.478 1.00 98.62 99 LEU A O 1
ATOM 767 N N . ASP A 1 100 ? -11.375 -7.399 3.516 1.00 98.62 100 ASP A N 1
ATOM 768 C CA . ASP A 1 100 ? -12.525 -7.878 4.290 1.00 98.62 100 ASP A CA 1
ATOM 769 C C . ASP A 1 100 ? -13.106 -6.711 5.093 1.00 98.62 100 ASP A C 1
ATOM 771 O O . ASP A 1 100 ? -12.478 -6.228 6.038 1.00 98.62 100 ASP A O 1
ATOM 775 N N . ASP A 1 101 ? -14.295 -6.249 4.699 1.00 98.25 101 ASP A N 1
ATOM 776 C CA . ASP A 1 101 ? -14.953 -5.077 5.287 1.00 98.25 101 ASP A CA 1
ATOM 777 C C . ASP A 1 101 ? -15.443 -5.326 6.722 1.00 98.25 101 ASP A C 1
ATOM 779 O O . ASP A 1 101 ? -15.435 -4.408 7.548 1.00 98.25 101 ASP A O 1
ATOM 783 N N . ASP A 1 102 ? -15.831 -6.563 7.039 1.00 98.12 102 ASP A N 1
ATOM 784 C CA . ASP A 1 102 ? -16.374 -6.921 8.349 1.00 98.12 102 ASP A CA 1
ATOM 785 C C . ASP A 1 102 ? -15.249 -6.990 9.389 1.00 98.12 102 ASP A C 1
ATOM 787 O O . ASP A 1 102 ? -15.368 -6.472 10.508 1.00 98.12 102 ASP A O 1
ATOM 791 N N . LEU A 1 103 ? -14.123 -7.600 9.006 1.00 98.19 103 LEU A N 1
ATOM 792 C CA . LEU A 1 103 ? -12.952 -7.777 9.864 1.00 98.19 103 LEU A CA 1
ATOM 793 C C . LEU A 1 103 ? -11.938 -6.631 9.759 1.00 98.19 103 LEU A C 1
ATOM 795 O O . LEU A 1 103 ? -11.032 -6.550 10.595 1.00 98.19 103 LEU A O 1
ATOM 799 N N . ARG A 1 104 ? -12.085 -5.749 8.761 1.00 98.50 104 ARG A N 1
ATOM 800 C CA . ARG A 1 104 ? -11.119 -4.704 8.376 1.00 98.50 104 ARG A CA 1
ATOM 801 C C . ARG A 1 104 ? -9.716 -5.267 8.221 1.00 98.50 104 ARG A C 1
ATOM 803 O O . ARG A 1 104 ? -8.759 -4.782 8.835 1.00 98.50 104 ARG A O 1
ATOM 810 N N . THR A 1 105 ? -9.614 -6.336 7.437 1.00 98.75 105 THR A N 1
ATOM 811 C CA . THR A 1 105 ? -8.332 -6.985 7.158 1.00 98.75 105 THR A CA 1
ATOM 812 C C . THR A 1 105 ? -7.875 -6.779 5.730 1.00 98.75 105 THR A C 1
ATOM 814 O O . THR A 1 105 ? -8.696 -6.750 4.816 1.00 98.75 105 THR A O 1
ATOM 817 N N . VAL A 1 106 ? -6.557 -6.710 5.556 1.00 98.62 106 VAL A N 1
ATOM 818 C CA . VAL A 1 106 ? -5.880 -6.677 4.255 1.00 98.62 106 VAL A CA 1
ATOM 819 C C . VAL A 1 106 ? -4.948 -7.887 4.155 1.00 98.62 106 VAL A C 1
ATOM 821 O O . VAL A 1 106 ? -4.226 -8.173 5.116 1.00 98.62 106 VAL A O 1
ATOM 824 N N . PHE A 1 107 ? -4.973 -8.595 3.026 1.00 98.12 107 PHE A N 1
ATOM 825 C CA . PHE A 1 107 ? -4.081 -9.717 2.700 1.00 98.12 107 PHE A CA 1
ATOM 826 C C . PHE A 1 107 ? -3.329 -9.467 1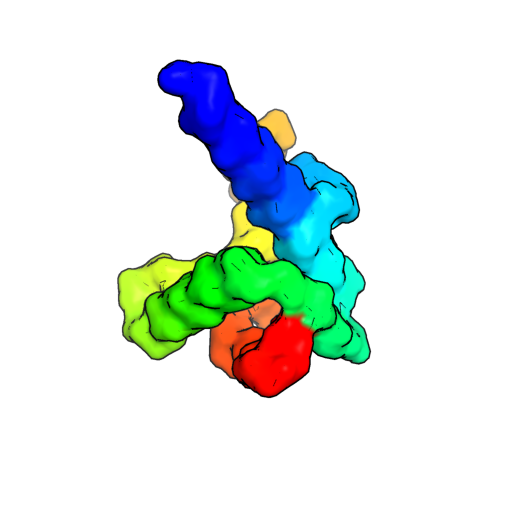.393 1.00 98.12 107 PHE A C 1
ATOM 828 O O . PHE A 1 107 ? -3.987 -8.997 0.435 1.00 98.12 107 PHE A O 1
#

pLDDT: mean 94.41, std 6.1, range [61.56, 98.75]

Sequence (107 aa):
MPQTNDLVQKYEAILTVNRNQSEIMDINHNAGIKPVTISAEAYEIVKQAVDVSNWHAGFNVAIGPLVKLWKIGFDGANVPAKRSIDNALHQTNSDNVVLDDDLRTVF

Organism: NCBI:txid2810561

InterPro domains:
  IPR003374 ApbE-like superfamily [G3DSA:3.10.520.10] (1-107)
  IPR003374 ApbE-like superfamily [SSF143631] (6-106)
  IPR024932 Flavin transferase ApbE [PF02424] (6-101)
  IPR024932 Flavin transferase ApbE [PTHR30040] (6-106)

Nearest PDB structures (foldseek):
  7f2u-assembly2_B  TM=9.458E-01  e=4.242E-08  Listeria monocytogenes 10403S
  7esb-assembly1_A  TM=9.311E-01  e=1.381E-07  Listeria monocytogenes 10403S
  7f39-assembly1_A  TM=9.471E-01  e=2.334E-07  Listeria monocytogenes 10403S
  1vrm-assembly1_A  TM=7.886E-01  e=1.542E-04  Thermotoga maritima MSB8
  4xgv-assembly3_C  TM=7.155E-01  e=6.113E-04  Escherichia coli K-12

Solvent-accessible surface area (backbone atoms only — not comparable to full-atom values): 6210 Å² total; per-residue (Å²): 111,72,71,58,53,53,52,52,53,53,49,48,50,40,61,31,81,88,51,92,69,20,58,51,28,54,35,64,76,25,60,91,73,50,69,35,72,52,54,70,73,58,41,55,54,51,50,52,39,45,57,53,20,74,65,69,78,79,53,56,74,36,42,56,57,50,50,61,67,28,25,74,98,47,90,79,55,54,85,68,58,67,71,61,51,55,60,27,56,74,67,36,59,50,89,69,55,45,78,38,85,89,72,35,25,42,55

Mean predicted aligned error: 3.51 Å

Secondary structure (DSSP, 8-state):
-HHHHHHHHHHHHHH-SSSS-SHHHHHHHHTTT--EE--HHHHHHHHHHHHHHTTTSS--TT-HHHHHHHTTTSTT-----HHHHHHHHTT--GGG--EETTTTEE-